Protein AF-0000000075734382 (afdb_homodimer)

pLDDT: mean 80.53, std 21.63, range [35.19, 98.94]

Nearest PDB structures (foldseek):
  4b6x-assembly2_B  TM=8.829E-01  e=2.036E+00  Pseudomonas syringae pv. pisi
  4b6x-assembly1_A  TM=8.345E-01  e=2.842E+00  Pseudomonas syringae pv. pisi
  8ftm-assembly2_B  TM=8.150E-01  e=3.472E+00  Thermochaetoides thermophila DSM 1495
  4b6x-assembly2_B  TM=8.853E-01  e=1.218E+00  Pseudomonas syringae pv. pisi
  4b6x-assembly1_A  TM=8.343E-01  e=1.698E+00  Pseudomonas syringae pv. pisi

Secondary structure (DSSP, 8-state):
------------------HHHHHHHHHHHHHHHHHHHHHHHHHT-HHHHHHHHHHHHHHHHHHHHHHHHHHHH-/------------------HHHHHHHHHHHHHHHHHHHHHHHHHT-HHHHHHHHHHHHHHHHHHHHHHHHHHHH-

Organism: Rhodopseudomonas palustris (strain ATCC BAA-98 / CGA009) (NCBI:txid258594)

Structure (mmCIF, N/CA/C/O backbone):
data_AF-0000000075734382-model_v1
#
loop_
_entity.id
_entity.type
_entity.pdbx_description
1 polymer 'DUF2732 family protein'
#
loop_
_atom_site.group_PDB
_atom_site.id
_atom_site.type_symbol
_atom_site.label_atom_id
_atom_site.label_alt_id
_atom_site.label_comp_id
_atom_site.label_asym_id
_atom_site.label_entity_id
_atom_site.label_seq_id
_atom_site.pdbx_PDB_ins_code
_atom_site.Cartn_x
_atom_site.Cartn_y
_atom_site.Cartn_z
_atom_site.occupancy
_atom_site.B_iso_or_equiv
_atom_site.auth_seq_id
_atom_site.auth_comp_id
_atom_site.auth_asym_id
_atom_site.auth_atom_id
_atom_site.pdbx_PDB_model_num
ATOM 1 N N . MET A 1 1 ? -6.973 -28.234 -56.344 1 35.19 1 MET A N 1
ATOM 2 C CA . MET A 1 1 ? -6.762 -26.938 -55.719 1 35.19 1 MET A CA 1
ATOM 3 C C . MET A 1 1 ? -6.609 -27.094 -54.188 1 35.19 1 MET A C 1
ATOM 5 O O . MET A 1 1 ? -7.59 -27.344 -53.5 1 35.19 1 MET A O 1
ATOM 9 N N . ASN A 1 2 ? -5.555 -27.766 -53.656 1 38.59 2 ASN A N 1
ATOM 10 C CA . ASN A 1 2 ? -5.105 -28.188 -52.344 1 38.59 2 ASN A CA 1
ATOM 11 C C . ASN A 1 2 ? -4.922 -26.984 -51.406 1 38.59 2 ASN A C 1
ATOM 13 O O . ASN A 1 2 ? -4.082 -26.125 -51.656 1 38.59 2 ASN A O 1
ATOM 17 N N . ALA A 1 3 ? -6.008 -26.375 -50.938 1 49.28 3 ALA A N 1
ATOM 18 C CA . ALA A 1 3 ? -6.004 -25.312 -49.938 1 49.28 3 ALA A CA 1
ATOM 19 C C . ALA A 1 3 ? -5.148 -25.719 -48.75 1 49.28 3 ALA A C 1
ATOM 21 O O . ALA A 1 3 ? -5.406 -26.734 -48.094 1 49.28 3 ALA A O 1
ATOM 22 N N . SER A 1 4 ? -3.791 -25.578 -48.875 1 45 4 SER A N 1
ATOM 23 C CA . SER A 1 4 ? -2.852 -25.719 -47.75 1 45 4 SER A CA 1
ATOM 24 C C . SER A 1 4 ? -3.305 -24.922 -46.531 1 45 4 SER A C 1
ATOM 26 O O . SER A 1 4 ? -3.439 -23.703 -46.594 1 45 4 SER A O 1
ATOM 28 N N . SER A 1 5 ? -4.27 -25.484 -45.812 1 48.88 5 SER A N 1
ATOM 29 C CA . SER A 1 5 ? -4.598 -24.906 -44.531 1 48.88 5 SER A CA 1
ATOM 30 C C . SER A 1 5 ? -3.336 -24.625 -43.719 1 48.88 5 SER A C 1
ATOM 32 O O . SER A 1 5 ? -2.561 -25.531 -43.406 1 48.88 5 SER A O 1
ATOM 34 N N . LYS A 1 6 ? -2.693 -23.438 -43.938 1 49.75 6 LYS A N 1
ATOM 35 C CA . LYS A 1 6 ? -1.583 -23 -43.094 1 49.75 6 LYS A CA 1
ATOM 36 C C . LYS A 1 6 ? -1.886 -23.234 -41.625 1 49.75 6 LYS A C 1
ATOM 38 O O . LYS A 1 6 ? -2.986 -22.938 -41.156 1 49.75 6 LYS A O 1
ATOM 43 N N . PRO A 1 7 ? -1.142 -24.156 -40.969 1 52.31 7 PRO A N 1
ATOM 44 C CA . PRO A 1 7 ? -1.262 -24.406 -39.531 1 52.31 7 PRO A CA 1
ATOM 45 C C . PRO A 1 7 ? -1.338 -23.125 -38.719 1 52.31 7 PRO A C 1
ATOM 47 O O . PRO A 1 7 ? -0.811 -22.094 -39.125 1 52.31 7 PRO A O 1
ATOM 50 N N . ARG A 1 8 ? -2.523 -22.75 -38.25 1 49.06 8 ARG A N 1
ATOM 51 C CA . ARG A 1 8 ? -2.66 -21.688 -37.25 1 49.06 8 ARG A CA 1
ATOM 52 C C . ARG A 1 8 ? -1.47 -21.672 -36.281 1 49.06 8 ARG A C 1
ATOM 54 O O . ARG A 1 8 ? -1.122 -22.703 -35.719 1 49.06 8 ARG A O 1
ATOM 61 N N . GLY A 1 9 ? -0.405 -20.891 -36.625 1 43.22 9 GLY A N 1
ATOM 62 C CA . GLY A 1 9 ? 0.701 -20.672 -35.719 1 43.22 9 GLY A CA 1
ATOM 63 C C . GLY A 1 9 ? 0.282 -20.703 -34.25 1 43.22 9 GLY A C 1
ATOM 64 O O . GLY A 1 9 ? -0.826 -20.281 -33.906 1 43.22 9 GLY A O 1
ATOM 65 N N . ALA A 1 10 ? 0.702 -21.734 -33.469 1 47 10 ALA A N 1
ATOM 66 C CA . ALA A 1 10 ? 0.555 -21.891 -32.031 1 47 10 ALA A CA 1
ATOM 67 C C . ALA A 1 10 ? 0.701 -20.547 -31.312 1 47 10 ALA A C 1
ATOM 69 O O . ALA A 1 10 ? 1.562 -19.734 -31.672 1 47 10 ALA A O 1
ATOM 70 N N . ARG A 1 11 ? -0.387 -19.844 -31 1 48.91 11 ARG A N 1
ATOM 71 C CA . ARG A 1 11 ? -0.298 -18.672 -30.125 1 48.91 11 ARG A CA 1
ATOM 72 C C . ARG A 1 11 ? 0.772 -18.875 -29.062 1 48.91 11 ARG A C 1
ATOM 74 O O . ARG A 1 11 ? 0.894 -19.953 -28.484 1 48.91 11 ARG A O 1
ATOM 81 N N . PRO A 1 12 ? 1.852 -18.125 -29.094 1 44.97 12 PRO A N 1
ATOM 82 C CA . PRO A 1 12 ? 2.803 -18.25 -27.984 1 44.97 12 PRO A CA 1
ATOM 83 C C . PRO A 1 12 ? 2.113 -18.391 -26.625 1 44.97 12 PRO A C 1
ATOM 85 O O . PRO A 1 12 ? 1.155 -17.656 -26.344 1 44.97 12 PRO A O 1
ATOM 88 N N . ILE A 1 13 ? 1.966 -19.594 -26.094 1 42.16 13 ILE A N 1
ATOM 89 C CA . ILE A 1 13 ? 1.574 -19.734 -24.703 1 42.16 13 ILE A CA 1
ATOM 90 C C . ILE A 1 13 ? 2.328 -18.703 -23.859 1 42.16 13 ILE A C 1
ATOM 92 O O . ILE A 1 13 ? 3.561 -18.656 -23.875 1 42.16 13 ILE A O 1
ATOM 96 N N . THR A 1 14 ? 1.838 -17.516 -23.797 1 42.81 14 THR A N 1
ATOM 97 C CA . THR A 1 14 ? 2.412 -16.641 -22.781 1 42.81 14 THR A CA 1
ATOM 98 C C . THR A 1 14 ? 2.879 -17.453 -21.562 1 42.81 14 THR A C 1
ATOM 100 O O . THR A 1 14 ? 2.082 -18.141 -20.938 1 42.81 14 THR A O 1
ATOM 103 N N . LEU A 1 15 ? 3.998 -18.031 -21.641 1 41.5 15 LEU A N 1
ATOM 104 C CA . LEU A 1 15 ? 4.621 -18.734 -20.516 1 41.5 15 LEU A CA 1
ATOM 105 C C . LEU A 1 15 ? 4.387 -18 -19.203 1 41.5 15 LEU A C 1
ATOM 107 O O . LEU A 1 15 ? 4.637 -16.797 -19.109 1 41.5 15 LEU A O 1
ATOM 111 N N . ASN A 1 16 ? 3.326 -18.25 -18.406 1 49.19 16 ASN A N 1
ATOM 112 C CA . ASN A 1 16 ? 3.271 -17.859 -17.016 1 49.19 16 ASN A CA 1
ATOM 113 C C . ASN A 1 16 ? 4.668 -17.766 -16.406 1 49.19 16 ASN A C 1
ATOM 115 O O . ASN A 1 16 ? 5.492 -18.656 -16.578 1 49.19 16 ASN A O 1
ATOM 119 N N . PRO A 1 17 ? 5.117 -16.516 -16.266 1 55.69 17 PRO A N 1
ATOM 120 C CA . PRO A 1 17 ? 6.434 -16.484 -15.617 1 55.69 17 PRO A CA 1
ATOM 121 C C . PRO A 1 17 ? 6.633 -17.625 -14.625 1 55.69 17 PRO A C 1
ATOM 123 O O . PRO A 1 17 ? 5.672 -18.078 -14.008 1 55.69 17 PRO A O 1
ATOM 126 N N . PRO A 1 18 ? 7.742 -18.344 -14.742 1 58.66 18 PRO A N 1
ATOM 127 C CA . PRO A 1 18 ? 8.031 -19.406 -13.781 1 58.66 18 PRO A CA 1
ATOM 128 C C . PRO A 1 18 ? 7.73 -19.016 -12.344 1 58.66 18 PRO A C 1
ATOM 130 O O . PRO A 1 18 ? 7.758 -17.828 -12.008 1 58.66 18 PRO A O 1
ATOM 133 N N . LEU A 1 19 ? 7.172 -19.797 -11.531 1 61.84 19 LEU A N 1
ATOM 134 C CA . LEU A 1 19 ? 6.801 -19.703 -10.125 1 61.84 19 LEU A CA 1
ATOM 135 C C . LEU A 1 19 ? 7.812 -18.859 -9.352 1 61.84 19 LEU A C 1
ATOM 137 O O . LEU A 1 19 ? 7.441 -18.094 -8.461 1 61.84 19 LEU A O 1
ATOM 141 N N . LYS A 1 20 ? 9.109 -19.016 -9.734 1 61.62 20 LYS A N 1
ATOM 142 C CA . LYS A 1 20 ? 10.156 -18.266 -9.047 1 61.62 20 LYS A CA 1
ATOM 143 C C . LYS A 1 20 ? 10.031 -16.766 -9.328 1 61.62 20 LYS A C 1
ATOM 145 O O . LYS A 1 20 ? 10.219 -15.945 -8.438 1 61.62 20 LYS A O 1
ATOM 150 N N . GLN A 1 21 ? 9.633 -16.438 -10.539 1 69.06 21 GLN A N 1
ATOM 151 C CA . GLN A 1 21 ? 9.469 -15.039 -10.898 1 69.06 21 GLN A CA 1
ATOM 152 C C . GLN A 1 21 ? 8.289 -14.414 -10.164 1 69.06 21 GLN A C 1
ATOM 154 O O . GLN A 1 21 ? 8.367 -13.273 -9.695 1 69.06 21 GLN A O 1
ATOM 159 N N . HIS A 1 22 ? 7.395 -15.312 -9.922 1 74.75 22 HIS A N 1
ATOM 160 C CA . HIS A 1 22 ? 6.219 -14.828 -9.203 1 74.75 22 HIS A CA 1
ATOM 161 C C . HIS A 1 22 ? 6.539 -14.57 -7.734 1 74.75 22 HIS A C 1
ATOM 163 O O . HIS A 1 22 ? 6.098 -13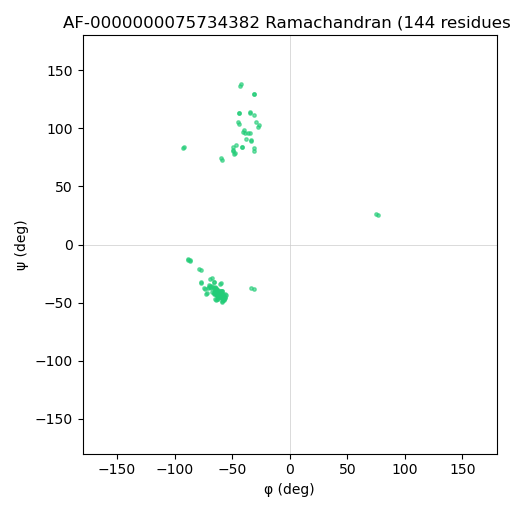.57 -7.164 1 74.75 22 HIS A O 1
ATOM 169 N N . ALA A 1 23 ? 7.328 -15.406 -7.18 1 72.06 23 ALA A N 1
ATOM 170 C CA . ALA A 1 23 ? 7.691 -15.258 -5.773 1 72.06 23 ALA A CA 1
ATOM 171 C C . ALA A 1 23 ? 8.484 -13.977 -5.539 1 72.06 23 ALA A C 1
ATOM 173 O O . ALA A 1 23 ? 8.234 -13.25 -4.574 1 72.06 23 ALA A O 1
ATOM 174 N N . VAL A 1 24 ? 9.438 -13.672 -6.461 1 77.38 24 VAL A N 1
ATOM 175 C CA . VAL A 1 24 ? 10.25 -12.469 -6.328 1 77.38 24 VAL A CA 1
ATOM 176 C C . VAL A 1 24 ? 9.375 -11.227 -6.473 1 77.38 24 VAL A C 1
ATOM 178 O O . VAL A 1 24 ? 9.562 -10.242 -5.762 1 77.38 24 VAL A O 1
ATOM 181 N N . CYS A 1 25 ? 8.391 -11.375 -7.262 1 90.69 25 CYS A N 1
ATOM 182 C CA . CYS A 1 25 ? 7.516 -10.234 -7.512 1 90.69 25 CYS A CA 1
ATOM 183 C C . CYS A 1 25 ? 6.57 -10 -6.34 1 90.69 25 CYS A C 1
ATOM 185 O O . CYS A 1 25 ? 6.32 -8.859 -5.957 1 90.69 25 CYS A O 1
ATOM 187 N N . ILE A 1 26 ? 6.195 -11.141 -5.707 1 95.94 26 ILE A N 1
ATOM 188 C CA . ILE A 1 26 ? 5.305 -11.016 -4.559 1 95.94 26 ILE A CA 1
ATOM 189 C C . ILE A 1 26 ? 6.066 -10.422 -3.377 1 95.94 26 ILE A C 1
ATOM 191 O O . ILE A 1 26 ? 5.539 -9.57 -2.652 1 95.94 26 ILE A O 1
ATOM 195 N N . ASP A 1 27 ? 7.32 -10.883 -3.164 1 94.75 27 ASP A N 1
ATOM 196 C CA . ASP A 1 27 ? 8.164 -10.328 -2.109 1 94.75 27 ASP A CA 1
ATOM 197 C C . ASP A 1 27 ? 8.383 -8.828 -2.307 1 94.75 27 ASP A C 1
ATOM 199 O O . ASP A 1 27 ? 8.406 -8.07 -1.339 1 94.75 27 ASP A O 1
ATOM 203 N N . ALA A 1 28 ? 8.57 -8.484 -3.553 1 97.06 28 ALA A N 1
ATOM 204 C CA . ALA A 1 28 ? 8.766 -7.062 -3.855 1 97.06 28 ALA A CA 1
ATOM 205 C C . ALA A 1 28 ? 7.512 -6.258 -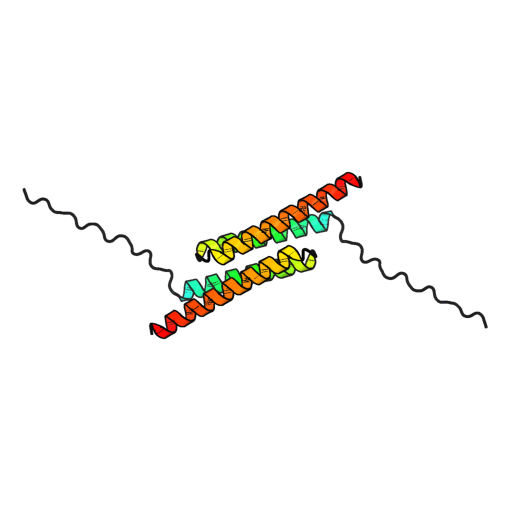3.52 1 97.06 28 ALA A C 1
ATOM 207 O O . ALA A 1 28 ? 7.598 -5.18 -2.93 1 97.06 28 ALA A O 1
ATOM 208 N N . LEU A 1 29 ? 6.379 -6.754 -3.957 1 98.31 29 LEU A N 1
ATOM 209 C CA . LEU A 1 29 ? 5.113 -6.105 -3.625 1 98.31 29 LEU A CA 1
ATOM 210 C C . LEU A 1 29 ? 4.938 -6 -2.113 1 98.31 29 LEU A C 1
ATOM 212 O O . LEU A 1 29 ? 4.598 -4.93 -1.6 1 98.31 29 LEU A O 1
ATOM 216 N N . ALA A 1 30 ? 5.176 -7.07 -1.349 1 98.5 30 ALA A N 1
ATOM 217 C CA . ALA A 1 30 ? 5.066 -7.07 0.108 1 98.5 30 ALA A CA 1
ATOM 218 C C . ALA A 1 30 ? 5.961 -6 0.725 1 98.5 30 ALA A C 1
ATOM 220 O O . ALA A 1 30 ? 5.535 -5.258 1.611 1 98.5 30 ALA A O 1
ATOM 221 N N . SER A 1 31 ? 7.137 -5.902 0.215 1 98.62 31 SER A N 1
ATOM 222 C CA . SER A 1 31 ? 8.086 -4.918 0.721 1 98.62 31 SER A CA 1
ATOM 223 C C . SER A 1 31 ? 7.613 -3.496 0.445 1 98.62 31 SER A C 1
ATOM 225 O O . SER A 1 31 ? 7.746 -2.615 1.297 1 98.62 31 SER A O 1
ATOM 227 N N . THR A 1 32 ? 7.125 -3.266 -0.704 1 98.75 32 THR A N 1
ATOM 228 C CA . THR A 1 32 ? 6.613 -1.948 -1.057 1 98.75 32 THR A CA 1
ATOM 229 C C . THR A 1 32 ? 5.445 -1.562 -0.15 1 98.75 32 THR A C 1
ATOM 231 O O . THR A 1 32 ? 5.371 -0.426 0.323 1 98.75 32 THR A O 1
ATOM 234 N N . ILE A 1 33 ? 4.543 -2.443 0.119 1 98.94 33 ILE A N 1
ATOM 235 C CA . ILE A 1 33 ? 3.406 -2.164 0.99 1 98.94 33 ILE A CA 1
ATOM 236 C C . ILE A 1 33 ? 3.9 -1.886 2.408 1 98.94 33 ILE A C 1
ATOM 238 O O . ILE A 1 33 ? 3.412 -0.969 3.074 1 98.94 33 ILE A O 1
ATOM 242 N N . ASN A 1 34 ? 4.891 -2.672 2.877 1 98.88 34 ASN A N 1
ATOM 243 C CA . ASN A 1 34 ? 5.465 -2.428 4.199 1 98.88 34 ASN A CA 1
ATOM 244 C C . ASN A 1 34 ? 6.035 -1.019 4.309 1 98.88 34 ASN A C 1
ATOM 246 O O . ASN A 1 34 ? 5.844 -0.343 5.32 1 98.88 34 ASN A O 1
ATOM 250 N N . ARG A 1 35 ? 6.699 -0.632 3.307 1 98.75 35 ARG A N 1
ATOM 251 C CA . ARG A 1 35 ? 7.234 0.726 3.293 1 98.75 35 ARG A CA 1
ATOM 252 C C . ARG A 1 35 ? 6.113 1.757 3.365 1 98.75 35 ARG A C 1
ATOM 254 O O . ARG A 1 35 ? 6.223 2.75 4.09 1 98.75 35 ARG A O 1
ATOM 261 N N . ALA A 1 36 ? 5.078 1.542 2.613 1 98.81 36 ALA A N 1
ATOM 262 C CA . ALA A 1 36 ? 3.936 2.449 2.623 1 98.81 36 ALA A CA 1
ATOM 263 C C . ALA A 1 36 ? 3.281 2.494 4 1 98.81 36 ALA A C 1
ATOM 265 O O . ALA A 1 36 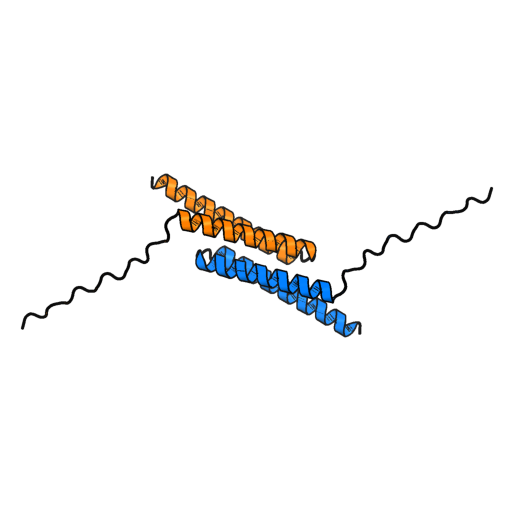? 2.844 3.555 4.453 1 98.81 36 ALA A O 1
ATOM 266 N N . ILE A 1 37 ? 3.156 1.36 4.684 1 98.81 37 ILE A N 1
ATOM 267 C CA . ILE A 1 37 ? 2.598 1.299 6.031 1 98.81 37 ILE A CA 1
ATOM 268 C C . ILE A 1 37 ? 3.426 2.172 6.973 1 98.81 37 ILE A C 1
ATOM 270 O O . ILE A 1 37 ? 2.877 2.984 7.719 1 98.81 37 ILE A O 1
ATOM 274 N N . GLU A 1 38 ? 4.715 2.002 6.922 1 98.44 38 GLU A N 1
ATOM 275 C CA . GLU A 1 38 ? 5.609 2.793 7.762 1 98.44 38 GLU A CA 1
ATOM 276 C C . GLU A 1 38 ? 5.438 4.285 7.5 1 98.44 38 GLU A C 1
ATOM 278 O O . GLU A 1 38 ? 5.312 5.074 8.438 1 98.44 38 GLU A O 1
ATOM 283 N N . GLN A 1 39 ? 5.398 4.672 6.277 1 97.56 39 GLN A N 1
ATOM 284 C CA . GLN A 1 39 ? 5.219 6.07 5.891 1 97.56 39 GLN A CA 1
ATOM 285 C C . GLN A 1 39 ? 3.889 6.613 6.402 1 97.56 39 GLN A C 1
ATOM 287 O O . GLN A 1 39 ? 3.824 7.738 6.902 1 97.56 39 GLN A O 1
ATOM 292 N N . ALA A 1 40 ? 2.869 5.859 6.242 1 98 40 ALA A N 1
ATOM 293 C CA . ALA A 1 40 ? 1.543 6.285 6.684 1 98 40 ALA A CA 1
ATOM 294 C C . ALA A 1 40 ? 1.49 6.438 8.203 1 98 40 ALA A C 1
ATOM 296 O O . ALA A 1 40 ? 0.836 7.348 8.719 1 98 40 ALA A O 1
ATOM 297 N N . GLU A 1 41 ? 2.154 5.566 8.93 1 97.75 41 GLU A N 1
ATOM 298 C CA . GLU A 1 41 ? 2.232 5.664 10.383 1 97.75 41 GLU A CA 1
ATOM 299 C C . GLU A 1 41 ? 2.965 6.93 10.812 1 97.75 41 GLU A C 1
ATOM 301 O O . GLU A 1 41 ? 2.52 7.633 11.727 1 97.75 41 GLU A O 1
ATOM 306 N N . GLU A 1 42 ? 4.008 7.18 10.125 1 94.88 42 GLU A N 1
ATOM 307 C CA . GLU A 1 42 ? 4.777 8.383 10.422 1 94.88 42 GLU A CA 1
ATOM 308 C C . GLU A 1 42 ? 3.93 9.641 10.234 1 94.88 42 GLU A C 1
ATOM 310 O O . GLU A 1 42 ? 4.066 10.602 10.992 1 94.88 42 GLU A O 1
ATOM 315 N N . LEU A 1 43 ? 3.055 9.578 9.289 1 94.94 43 LEU A N 1
ATOM 316 C CA . LEU A 1 43 ? 2.221 10.727 8.961 1 94.94 43 LEU A CA 1
ATOM 317 C C . LEU A 1 43 ? 0.97 10.758 9.836 1 94.94 43 LEU A C 1
ATOM 319 O O . LEU A 1 43 ? 0.243 11.75 9.852 1 94.94 43 LEU A O 1
ATOM 323 N N . GLY A 1 44 ? 0.685 9.703 10.516 1 95 44 GLY A N 1
ATOM 324 C CA . GLY A 1 44 ? -0.48 9.625 11.383 1 95 44 GLY A CA 1
ATOM 325 C C . GLY A 1 44 ? -1.781 9.461 10.617 1 95 44 GLY A C 1
ATOM 326 O O . GLY A 1 44 ? -2.834 9.914 11.07 1 95 44 GLY A O 1
ATOM 327 N N . ILE A 1 45 ? -1.746 8.898 9.445 1 96.5 45 ILE A N 1
ATOM 328 C CA . ILE A 1 45 ? -2.951 8.664 8.656 1 96.5 45 ILE A CA 1
ATOM 329 C C . ILE A 1 45 ? -3.492 7.266 8.938 1 96.5 45 ILE A C 1
ATOM 331 O O . ILE A 1 45 ? -3.258 6.336 8.156 1 96.5 45 ILE A O 1
ATOM 335 N N . SER A 1 46 ? -4.227 7.16 9.984 1 97.56 46 SER A N 1
ATOM 336 C CA . SER A 1 46 ? -4.629 5.875 10.547 1 97.56 46 SER A CA 1
ATOM 337 C C . SER A 1 46 ? -5.484 5.086 9.562 1 97.56 46 SER A C 1
ATOM 339 O O . SER A 1 46 ? -5.359 3.865 9.461 1 97.56 46 SER A O 1
ATOM 341 N N . SER A 1 47 ? -6.352 5.734 8.852 1 97.88 47 SER A N 1
ATOM 342 C CA . SER A 1 47 ? -7.211 5.055 7.887 1 97.88 47 SER A CA 1
ATOM 343 C C . SER A 1 47 ? -6.391 4.43 6.766 1 97.88 47 SER A C 1
ATOM 345 O O . SER A 1 47 ? -6.676 3.311 6.332 1 97.88 47 SER A O 1
ATOM 347 N N . ALA A 1 48 ? -5.398 5.141 6.262 1 98.44 48 ALA A N 1
ATOM 348 C CA . ALA A 1 48 ? -4.516 4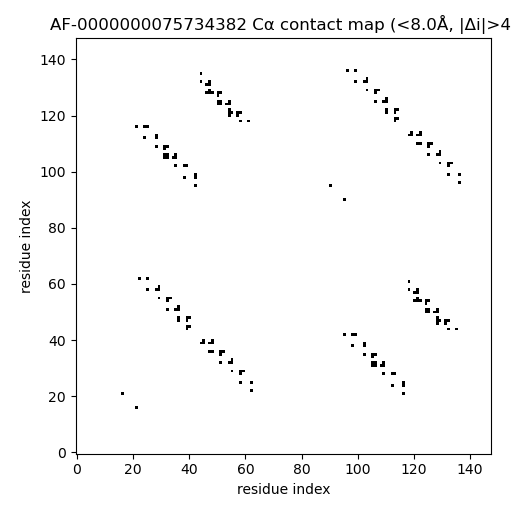.582 5.242 1 98.44 48 ALA A CA 1
ATOM 349 C C . ALA A 1 48 ? -3.744 3.381 5.781 1 98.44 48 ALA A C 1
ATOM 351 O O . ALA A 1 48 ? -3.596 2.369 5.09 1 98.44 48 ALA A O 1
ATOM 352 N N . VAL A 1 49 ? -3.225 3.416 7.055 1 98.75 49 VAL A N 1
ATOM 353 C CA . VAL A 1 49 ? -2.496 2.314 7.676 1 98.75 49 VAL A CA 1
ATOM 354 C C . VAL A 1 49 ? -3.359 1.056 7.668 1 98.75 49 VAL A C 1
ATOM 356 O O . VAL A 1 49 ? -2.896 -0.02 7.281 1 98.75 49 VAL A O 1
ATOM 359 N N . GLN A 1 50 ? -4.586 1.215 8.031 1 98.88 50 GLN A N 1
ATOM 360 C CA . GLN A 1 50 ? -5.496 0.078 8.117 1 98.88 50 GLN A CA 1
ATOM 361 C C . GLN A 1 50 ? -5.695 -0.571 6.75 1 98.88 50 GLN A C 1
ATOM 363 O O . GLN A 1 50 ? -5.621 -1.794 6.621 1 98.88 50 GLN A O 1
ATOM 368 N N . LEU A 1 51 ? -5.941 0.236 5.766 1 98.88 51 LEU A N 1
ATOM 369 C CA . LEU A 1 51 ? -6.152 -0.261 4.41 1 98.88 51 LEU A CA 1
ATOM 370 C C . LEU A 1 51 ? -4.898 -0.954 3.885 1 98.88 51 LEU A C 1
ATOM 372 O O . LEU A 1 51 ? -4.984 -2.023 3.275 1 98.88 51 LEU A O 1
ATOM 376 N N . LEU A 1 52 ? -3.766 -0.365 4.109 1 98.94 52 LEU A N 1
ATOM 377 C CA . LEU A 1 52 ? -2.496 -0.932 3.666 1 98.94 52 LEU A CA 1
ATOM 378 C C . LEU A 1 52 ? -2.221 -2.258 4.367 1 98.94 52 LEU A C 1
ATOM 380 O O . LEU A 1 52 ? -1.729 -3.203 3.742 1 98.94 52 LEU A O 1
ATOM 384 N N . MET A 1 53 ? -2.545 -2.389 5.648 1 98.88 53 MET A N 1
ATOM 385 C CA . MET A 1 53 ? -2.375 -3.635 6.391 1 98.88 53 MET A CA 1
ATOM 386 C C . MET A 1 53 ? -3.273 -4.73 5.832 1 98.88 53 MET A C 1
ATOM 388 O O . MET A 1 53 ? -2.852 -5.883 5.707 1 98.88 53 MET A O 1
ATOM 392 N N . MET A 1 54 ? -4.465 -4.352 5.48 1 98.94 54 MET A N 1
ATOM 393 C CA . MET A 1 54 ? -5.367 -5.312 4.855 1 98.94 54 MET A CA 1
ATOM 394 C C . MET A 1 54 ? -4.832 -5.762 3.5 1 98.94 54 MET A C 1
ATOM 396 O O . MET A 1 54 ? -4.93 -6.941 3.15 1 98.94 54 MET A O 1
ATOM 400 N N . ALA A 1 55 ? -4.305 -4.777 2.729 1 98.88 55 ALA A N 1
ATOM 401 C CA . ALA A 1 55 ? -3.691 -5.109 1.444 1 98.88 55 ALA A CA 1
ATOM 402 C C . ALA A 1 55 ? -2.529 -6.082 1.626 1 98.88 55 ALA A C 1
ATOM 404 O O . ALA A 1 55 ? -2.385 -7.035 0.86 1 98.88 55 ALA A O 1
ATOM 405 N N . ARG A 1 56 ? -1.776 -5.867 2.631 1 98.88 56 ARG A N 1
ATOM 406 C CA . ARG A 1 56 ? -0.646 -6.742 2.928 1 98.88 56 ARG A CA 1
ATOM 407 C C . ARG A 1 56 ? -1.116 -8.156 3.244 1 98.88 56 ARG A C 1
ATOM 409 O O . ARG A 1 56 ? -0.517 -9.133 2.789 1 98.88 56 ARG A O 1
ATOM 416 N N . LEU A 1 57 ? -2.166 -8.297 4.035 1 98.75 57 LEU A N 1
ATOM 417 C CA . LEU A 1 57 ? -2.736 -9.594 4.359 1 98.75 57 LEU A CA 1
ATOM 418 C C . LEU A 1 57 ? -3.191 -10.32 3.1 1 98.75 57 LEU A C 1
ATOM 420 O O . LEU A 1 57 ? -2.982 -11.531 2.965 1 98.75 57 LEU A O 1
ATOM 424 N N . GLU A 1 58 ? -3.797 -9.578 2.254 1 98.5 58 GLU A N 1
ATOM 425 C CA . GLU A 1 58 ? -4.234 -10.164 0.987 1 98.5 58 GLU A CA 1
ATOM 426 C C . GLU A 1 58 ? -3.053 -10.727 0.202 1 98.5 58 GLU A C 1
ATOM 428 O O . GLU A 1 58 ? -3.15 -11.805 -0.387 1 98.5 58 GLU A O 1
ATOM 433 N N . VAL A 1 59 ? -1.968 -10 0.128 1 98.25 59 VAL A N 1
ATOM 434 C CA . VAL A 1 59 ? -0.76 -10.422 -0.574 1 98.25 59 VAL A CA 1
ATOM 435 C C . VAL A 1 59 ? -0.2 -11.68 0.075 1 98.25 59 VAL A C 1
ATOM 437 O O . VAL A 1 59 ? 0.165 -12.633 -0.619 1 98.25 59 VAL A O 1
ATOM 440 N N . ASP A 1 60 ? -0.183 -11.719 1.361 1 97.25 60 ASP A N 1
ATOM 441 C CA . ASP A 1 60 ? 0.295 -12.891 2.084 1 97.25 60 ASP A CA 1
ATOM 442 C C . ASP A 1 60 ? -0.573 -14.109 1.785 1 97.25 60 ASP A C 1
ATOM 444 O O . ASP A 1 60 ? -0.057 -15.211 1.575 1 97.25 60 ASP A O 1
ATOM 448 N N . LEU A 1 61 ? -1.844 -13.938 1.795 1 96.44 61 LEU A N 1
ATOM 449 C CA . LEU A 1 61 ? -2.76 -15.039 1.523 1 96.44 61 LEU A CA 1
ATOM 450 C C . LEU A 1 61 ? -2.582 -15.555 0.099 1 96.44 61 LEU A C 1
ATOM 452 O O . LEU A 1 61 ? -2.652 -16.766 -0.142 1 96.44 61 LEU A O 1
ATOM 456 N N . THR A 1 62 ? -2.389 -14.664 -0.786 1 94.25 62 THR A N 1
ATOM 457 C CA . THR A 1 62 ? -2.15 -15.047 -2.172 1 94.25 62 THR A CA 1
ATOM 458 C C . THR A 1 62 ? -0.873 -15.875 -2.291 1 94.25 62 THR A C 1
ATOM 460 O O . THR A 1 62 ? -0.841 -16.875 -3.006 1 94.25 62 THR A O 1
ATOM 463 N N . GLU A 1 63 ? 0.169 -15.453 -1.647 1 93.38 63 GLU A N 1
ATOM 464 C CA . GLU A 1 63 ? 1.436 -16.188 -1.655 1 93.38 63 GLU A CA 1
ATOM 465 C C . GLU A 1 63 ? 1.257 -17.609 -1.135 1 93.38 63 GLU A C 1
ATOM 467 O O . GLU A 1 63 ? 1.739 -18.562 -1.747 1 93.38 63 GLU A O 1
ATOM 472 N N . ILE A 1 64 ? 0.572 -17.75 -0.038 1 93.69 64 ILE A N 1
ATOM 473 C CA . ILE A 1 64 ? 0.318 -19.062 0.571 1 93.69 64 ILE A CA 1
ATOM 474 C C . ILE A 1 64 ? -0.444 -19.953 -0.409 1 93.69 64 ILE A C 1
ATOM 476 O O . ILE A 1 64 ? -0.12 -21.125 -0.569 1 93.69 64 ILE A O 1
ATOM 480 N N . ALA A 1 65 ? -1.428 -19.391 -1.012 1 91.81 65 ALA A N 1
ATOM 481 C CA . ALA A 1 65 ? -2.236 -20.156 -1.966 1 91.81 65 ALA A CA 1
ATOM 482 C C . ALA A 1 65 ? -1.387 -20.641 -3.133 1 91.81 65 ALA A C 1
ATOM 484 O O . ALA A 1 65 ? -1.549 -21.781 -3.588 1 91.81 65 ALA A O 1
ATOM 485 N N . LEU A 1 66 ? -0.53 -19.812 -3.6 1 87.25 66 LEU A N 1
ATOM 486 C CA . LEU A 1 66 ? 0.335 -20.172 -4.715 1 87.25 66 LEU A CA 1
ATOM 487 C C . LEU A 1 66 ? 1.307 -21.281 -4.312 1 87.25 66 LEU A C 1
ATOM 489 O O . LEU A 1 66 ? 1.561 -22.203 -5.09 1 87.25 66 LEU A O 1
ATOM 493 N N . GLU A 1 67 ? 1.82 -21.156 -3.168 1 86.75 67 GLU A N 1
ATOM 494 C CA . GLU A 1 67 ? 2.754 -22.172 -2.678 1 86.75 67 GLU A CA 1
ATOM 495 C C . GLU A 1 67 ? 2.062 -23.516 -2.492 1 86.75 67 GLU A C 1
ATOM 497 O O . GLU A 1 67 ? 2.643 -24.562 -2.783 1 86.75 67 GLU A O 1
ATOM 502 N N . SER A 1 68 ? 0.915 -23.5 -2.002 1 87.25 68 SER A N 1
ATOM 503 C CA . SER A 1 68 ? 0.161 -24.719 -1.782 1 87.25 68 SER A CA 1
ATOM 504 C C . SER A 1 68 ? -0.149 -25.422 -3.102 1 87.25 68 SER A C 1
ATOM 506 O O . SER A 1 68 ? -0.125 -26.656 -3.176 1 87.25 68 SER A O 1
ATOM 508 N N . ARG A 1 69 ? -0.414 -24.75 -4.082 1 84.69 69 ARG A N 1
ATOM 509 C CA . ARG A 1 69 ? -0.714 -25.312 -5.398 1 84.69 69 ARG A CA 1
ATOM 510 C C . ARG A 1 69 ? 0.521 -25.953 -6.012 1 84.69 69 ARG A C 1
ATOM 512 O O . ARG A 1 69 ? 0.421 -27 -6.668 1 84.69 69 ARG A O 1
ATOM 519 N N . THR A 1 70 ? 1.573 -25.375 -5.793 1 78.81 70 THR A N 1
ATOM 520 C CA . THR A 1 70 ? 2.807 -25.891 -6.363 1 78.81 70 THR A CA 1
ATOM 521 C C . THR A 1 70 ? 3.203 -27.203 -5.676 1 78.81 70 THR A C 1
ATOM 523 O O . THR A 1 70 ? 3.693 -28.125 -6.324 1 78.81 70 THR A O 1
ATOM 526 N N . LYS A 1 71 ? 2.949 -27.25 -4.418 1 83.12 71 LYS A N 1
ATOM 527 C CA . LYS A 1 71 ? 3.277 -28.453 -3.674 1 83.12 71 LYS A CA 1
ATOM 528 C C . LYS A 1 71 ? 2.361 -29.609 -4.07 1 83.12 71 LYS A C 1
ATOM 530 O O . LYS A 1 71 ? 2.803 -30.766 -4.148 1 83.12 71 LYS A O 1
ATOM 535 N N . ASN A 1 72 ? 1.175 -29.312 -4.332 1 81 72 ASN A N 1
ATOM 536 C CA . ASN A 1 72 ? 0.228 -30.359 -4.695 1 81 72 ASN A CA 1
ATOM 537 C C . ASN A 1 72 ? 0.398 -30.781 -6.152 1 81 72 ASN A C 1
ATOM 539 O O . ASN A 1 72 ? -0.081 -31.844 -6.551 1 81 72 ASN A O 1
ATOM 543 N N . SER A 1 73 ? 0.975 -29.953 -6.938 1 72.31 73 SER A N 1
ATOM 544 C CA . SER A 1 73 ? 1.18 -30.312 -8.344 1 72.31 73 SER A CA 1
ATOM 545 C C . SER A 1 73 ? 2.498 -31.047 -8.539 1 72.31 73 SER A C 1
ATOM 547 O O . SER A 1 73 ? 2.75 -31.594 -9.609 1 72.31 73 SER A O 1
ATOM 549 N N . ALA A 1 74 ? 3.385 -31.016 -7.508 1 58 74 ALA A N 1
ATOM 550 C CA . ALA A 1 74 ? 4.598 -31.828 -7.586 1 58 74 ALA A CA 1
ATOM 551 C C . ALA A 1 74 ? 4.355 -33.219 -7.039 1 58 74 ALA A C 1
ATOM 553 O O . ALA A 1 74 ? 3.494 -33.438 -6.18 1 58 74 ALA A O 1
ATOM 554 N N . MET B 1 1 ? 14.594 28.516 54.094 1 35.59 1 MET B N 1
ATOM 555 C CA . MET B 1 1 ? 14.664 27.281 53.312 1 35.59 1 MET B CA 1
ATOM 556 C C . MET B 1 1 ? 13.953 27.422 51.969 1 35.59 1 MET B C 1
ATOM 558 O O . MET B 1 1 ? 12.727 27.375 51.906 1 35.59 1 MET B O 1
ATOM 562 N N . ASN B 1 2 ? 14.336 28.359 51.062 1 38.81 2 ASN B N 1
ATOM 563 C CA . ASN B 1 2 ? 13.883 28.828 49.75 1 38.81 2 ASN B CA 1
ATOM 564 C C . ASN B 1 2 ? 13.898 27.688 48.719 1 38.81 2 ASN B C 1
ATOM 566 O O . ASN B 1 2 ? 14.961 27.141 48.438 1 38.81 2 ASN B O 1
ATOM 570 N N . ALA B 1 3 ? 12.961 26.781 48.781 1 48.72 3 ALA B N 1
ATOM 571 C CA . ALA B 1 3 ? 12.742 25.703 47.812 1 48.72 3 ALA B CA 1
ATOM 572 C C . ALA B 1 3 ? 12.734 26.25 46.375 1 48.72 3 ALA B C 1
ATOM 574 O O . ALA B 1 3 ? 11.945 27.141 46.062 1 48.72 3 ALA B O 1
ATOM 575 N N . SER B 1 4 ? 13.938 26.484 45.75 1 44.97 4 SER B N 1
ATOM 576 C CA . SER B 1 4 ? 14.109 26.812 44.344 1 44.97 4 SER B CA 1
ATOM 577 C C . SER B 1 4 ? 13.32 25.844 43.469 1 44.97 4 SER B C 1
ATOM 579 O O . SER B 1 4 ? 13.578 24.641 43.438 1 44.97 4 SER B O 1
ATOM 581 N N . SER B 1 5 ? 12.023 26.078 43.406 1 49.72 5 SER B N 1
ATOM 582 C CA . SER B 1 5 ? 11.242 25.344 42.406 1 49.72 5 SER B CA 1
ATOM 583 C C . SER B 1 5 ? 11.898 25.422 41.031 1 49.72 5 SER B C 1
ATOM 585 O O . SER B 1 5 ? 12.086 26.516 40.469 1 49.72 5 SER B O 1
ATOM 587 N N . LYS B 1 6 ? 12.875 24.516 40.781 1 50.22 6 LYS B N 1
ATOM 588 C CA . LYS B 1 6 ? 13.438 24.391 39.438 1 50.22 6 LYS B CA 1
ATOM 589 C C . LYS B 1 6 ? 12.344 24.406 38.375 1 50.22 6 LYS B C 1
ATOM 591 O O . LYS B 1 6 ? 11.328 23.719 38.531 1 50.22 6 LYS B O 1
ATOM 596 N N . PRO B 1 7 ? 12.305 25.469 37.531 1 51.41 7 PRO B N 1
ATOM 597 C CA . PRO B 1 7 ? 11.367 25.547 36.406 1 51.41 7 PRO B CA 1
ATOM 598 C C . PRO B 1 7 ? 11.281 24.25 35.625 1 51.41 7 PRO B C 1
ATOM 600 O O . PRO B 1 7 ? 12.242 23.484 35.562 1 51.41 7 PRO B O 1
ATOM 603 N N . ARG B 1 8 ? 10.188 23.484 35.781 1 47.84 8 ARG B N 1
ATOM 604 C CA . ARG B 1 8 ? 9.898 22.375 34.875 1 47.84 8 ARG B CA 1
ATOM 605 C C . ARG B 1 8 ? 10.352 22.672 33.469 1 47.84 8 ARG B C 1
ATOM 607 O O . ARG B 1 8 ? 10.008 23.719 32.906 1 47.84 8 ARG B O 1
ATOM 614 N N . GLY B 1 9 ? 11.609 22.344 33.125 1 42.88 9 GLY B N 1
ATOM 615 C CA . GLY B 1 9 ? 12.078 22.422 31.75 1 42.88 9 GLY B CA 1
ATOM 616 C C . GLY B 1 9 ? 10.977 22.203 30.719 1 42.88 9 GLY B C 1
ATOM 617 O O . GLY B 1 9 ? 10.109 21.344 30.922 1 42.88 9 GLY B O 1
ATOM 618 N N . ALA B 1 10 ? 10.5 23.266 30.031 1 46.31 10 ALA B N 1
ATOM 619 C CA . ALA B 1 10 ? 9.578 23.234 28.891 1 46.31 10 ALA B CA 1
ATOM 620 C C . ALA B 1 10 ? 9.828 22.016 28.016 1 46.31 10 ALA B C 1
ATOM 622 O O . ALA B 1 10 ? 10.977 21.625 27.797 1 46.31 10 ALA B O 1
ATOM 623 N N . ARG B 1 11 ? 9.109 20.922 28.188 1 48.34 11 ARG B N 1
ATOM 624 C CA . ARG B 1 11 ? 9.164 19.828 27.219 1 48.34 11 ARG B CA 1
ATOM 625 C C . ARG B 1 11 ? 9.336 20.344 25.797 1 48.34 11 ARG B C 1
ATOM 627 O O . ARG B 1 11 ? 8.727 21.344 25.422 1 48.34 11 ARG B O 1
ATOM 634 N N . PRO B 1 12 ? 10.438 20.094 25.125 1 44.91 12 PRO B N 1
ATOM 635 C CA . PRO B 1 12 ? 10.523 20.5 23.734 1 44.91 12 PRO B CA 1
ATOM 636 C C . PRO B 1 12 ? 9.227 20.25 22.953 1 44.91 12 PRO B C 1
ATOM 638 O O . PRO B 1 12 ? 8.602 19.203 23.125 1 44.91 12 PRO B O 1
ATOM 641 N N . ILE B 1 13 ? 8.359 21.266 22.797 1 42.03 13 ILE B N 1
ATOM 642 C CA . ILE B 1 13 ? 7.262 21.125 21.844 1 42.03 13 ILE B CA 1
ATOM 643 C C . ILE B 1 13 ? 7.773 20.438 20.562 1 42.03 13 ILE B C 1
ATOM 645 O O . ILE B 1 13 ? 8.75 20.891 19.969 1 42.03 13 ILE B O 1
ATOM 649 N N . THR B 1 14 ? 7.824 19.156 20.578 1 42.5 14 THR B N 1
ATOM 650 C CA . THR B 1 14 ? 8.062 18.516 19.281 1 42.5 14 THR B CA 1
ATOM 651 C C . THR B 1 14 ? 7.473 19.328 18.141 1 42.5 14 THR B C 1
ATOM 653 O O . THR B 1 14 ? 6.27 19.609 18.125 1 42.5 14 THR B O 1
ATOM 656 N N . LEU B 1 15 ? 8.148 20.297 17.688 1 40.91 15 LEU B N 1
ATOM 657 C CA . LEU B 1 15 ? 7.762 21.094 16.531 1 40.91 15 LEU B CA 1
ATOM 658 C C . LEU B 1 15 ? 7.156 20.219 15.438 1 40.91 15 LEU B C 1
ATOM 660 O O . LEU B 1 15 ? 7.711 19.172 15.102 1 40.91 15 LEU B O 1
ATOM 664 N N . ASN B 1 16 ? 5.812 20.047 15.281 1 47.78 16 ASN B N 1
ATOM 665 C CA . ASN B 1 16 ? 5.164 19.547 14.078 1 47.78 16 ASN B CA 1
ATOM 666 C C . ASN B 1 16 ? 5.992 19.859 12.828 1 47.78 16 ASN B C 1
ATOM 668 O O . ASN B 1 16 ? 6.43 21 12.641 1 47.78 16 ASN B O 1
ATOM 672 N N . PRO B 1 17 ? 6.699 18.859 12.359 1 54.31 17 PRO B N 1
ATOM 673 C CA . PRO B 1 17 ? 7.418 19.219 11.133 1 54.31 17 PRO B CA 1
ATOM 674 C C . PRO B 1 17 ? 6.68 20.25 10.297 1 54.31 17 PRO B C 1
ATOM 676 O O . PRO B 1 17 ? 5.445 20.312 10.32 1 54.31 17 PRO B O 1
ATOM 679 N N . PRO B 1 18 ? 7.355 21.312 9.891 1 58.59 18 PRO B N 1
ATOM 680 C CA . PRO B 1 18 ? 6.734 22.328 9.039 1 58.59 18 PRO B CA 1
ATOM 681 C C . PRO B 1 18 ? 5.887 21.719 7.922 1 58.59 18 PRO B C 1
ATOM 683 O O . PRO B 1 18 ? 6.133 20.594 7.5 1 58.59 18 PRO B O 1
ATOM 686 N N . LEU B 1 19 ? 4.734 22.188 7.637 1 61.91 19 LEU B N 1
ATOM 687 C CA . LEU B 1 19 ? 3.754 21.844 6.613 1 61.91 19 LEU B CA 1
ATOM 688 C C . LEU B 1 19 ? 4.441 21.328 5.352 1 61.91 19 LEU B C 1
ATOM 690 O O . LEU B 1 19 ? 3.949 20.406 4.707 1 61.91 19 LEU B O 1
ATOM 694 N N . LYS B 1 20 ? 5.586 21.969 5.031 1 60.38 20 LYS B N 1
ATOM 695 C CA . LYS B 1 20 ? 6.316 21.547 3.834 1 60.38 20 LYS B CA 1
ATOM 696 C C . LYS B 1 20 ? 6.867 20.141 3.984 1 60.38 20 LYS B C 1
ATOM 698 O O . LYS B 1 20 ? 6.84 19.344 3.035 1 60.38 20 LYS B O 1
ATOM 703 N N . GLN B 1 21 ? 7.309 19.812 5.176 1 68.19 21 GLN B N 1
ATOM 704 C CA . GLN B 1 21 ? 7.836 18.469 5.426 1 68.19 21 GLN B CA 1
ATOM 705 C C . GLN B 1 21 ? 6.73 17.422 5.336 1 68.19 21 GLN B C 1
ATOM 707 O O . GLN B 1 21 ? 6.945 16.328 4.797 1 68.19 21 GLN B O 1
ATOM 712 N N . HIS B 1 22 ? 5.602 17.953 5.66 1 73.88 22 HIS B N 1
ATOM 713 C CA . HIS B 1 22 ? 4.469 17.031 5.594 1 73.88 22 HIS B CA 1
ATOM 714 C C . HIS B 1 22 ? 4.066 16.766 4.148 1 73.88 22 HIS B C 1
ATOM 716 O O . HIS B 1 22 ? 3.758 15.625 3.789 1 73.88 22 HIS B O 1
ATOM 722 N N . ALA B 1 23 ? 4.145 17.75 3.377 1 72 23 ALA B N 1
ATOM 723 C CA . ALA B 1 23 ? 3.77 17.609 1.972 1 72 23 ALA B CA 1
ATOM 724 C C . ALA B 1 23 ? 4.711 16.656 1.247 1 72 23 ALA B C 1
ATOM 726 O O . ALA B 1 23 ? 4.266 15.797 0.474 1 72 23 ALA B O 1
ATOM 727 N N . VAL B 1 24 ? 6.027 16.781 1.538 1 77.38 24 VAL B N 1
ATOM 728 C CA . VAL B 1 24 ? 7.008 15.906 0.896 1 77.38 24 VAL B CA 1
ATOM 729 C C . VAL B 1 24 ? 6.793 14.461 1.346 1 77.38 24 VAL B C 1
ATOM 731 O O . VAL B 1 24 ? 6.918 13.531 0.546 1 77.38 24 VAL B O 1
ATOM 734 N N . CYS B 1 25 ? 6.355 14.336 2.527 1 90.44 25 CYS B N 1
ATOM 735 C CA . CYS B 1 25 ? 6.16 13 3.072 1 90.44 25 CYS B CA 1
ATOM 736 C C . CYS B 1 25 ? 4.891 12.359 2.516 1 90.44 25 CYS B C 1
ATOM 738 O O . CYS B 1 25 ? 4.875 11.172 2.205 1 90.44 25 CYS B O 1
ATOM 740 N N . ILE B 1 26 ? 3.914 13.25 2.254 1 95.81 26 ILE B N 1
ATOM 741 C CA . ILE B 1 26 ? 2.668 12.734 1.701 1 95.81 26 ILE B CA 1
ATOM 742 C C . ILE B 1 26 ? 2.881 12.32 0.247 1 95.81 26 ILE B C 1
ATOM 744 O O . ILE B 1 26 ? 2.379 11.281 -0.189 1 95.81 26 ILE B O 1
ATOM 748 N N . ASP B 1 27 ? 3.617 13.148 -0.514 1 94.62 27 ASP B N 1
ATOM 749 C CA . ASP B 1 27 ? 3.936 12.82 -1.899 1 94.62 27 ASP B CA 1
ATOM 750 C C . ASP B 1 27 ? 4.715 11.508 -1.986 1 94.62 27 ASP B C 1
ATOM 752 O O . ASP B 1 27 ? 4.5 10.711 -2.902 1 94.62 27 ASP B O 1
ATOM 756 N N . ALA B 1 28 ? 5.613 11.336 -1.047 1 96.94 28 ALA B N 1
ATOM 757 C CA . ALA B 1 28 ? 6.387 10.102 -1.021 1 96.94 28 ALA B CA 1
ATOM 758 C C . ALA B 1 28 ? 5.492 8.898 -0.752 1 96.94 28 ALA B C 1
ATOM 760 O O . ALA B 1 28 ? 5.625 7.855 -1.403 1 96.94 28 ALA B O 1
ATOM 761 N N . LEU B 1 29 ? 4.648 9.031 0.236 1 98.31 29 LEU B N 1
ATOM 762 C CA . LEU B 1 29 ? 3.689 7.973 0.53 1 98.31 29 LEU B CA 1
ATOM 763 C C . LEU B 1 29 ? 2.822 7.672 -0.688 1 98.31 29 LEU B C 1
ATOM 765 O O . LEU B 1 29 ? 2.65 6.512 -1.061 1 98.31 29 LEU B O 1
ATOM 769 N N . ALA B 1 30 ? 2.256 8.68 -1.354 1 98.5 30 ALA B N 1
ATOM 770 C CA . ALA B 1 30 ? 1.435 8.508 -2.551 1 98.5 30 ALA B CA 1
ATOM 771 C C . ALA B 1 30 ? 2.195 7.742 -3.629 1 98.5 30 ALA B C 1
ATOM 773 O O . ALA B 1 30 ? 1.654 6.816 -4.242 1 98.5 30 ALA B O 1
ATOM 774 N N . SER B 1 31 ? 3.422 8.102 -3.801 1 98.62 31 SER B N 1
ATOM 775 C CA . SER B 1 31 ? 4.25 7.445 -4.809 1 98.62 31 SER B CA 1
ATOM 776 C C . SER B 1 31 ? 4.484 5.977 -4.465 1 98.62 31 SER B C 1
ATOM 778 O O . SER B 1 31 ? 4.449 5.117 -5.344 1 98.62 31 SER B O 1
ATOM 780 N N . THR B 1 32 ? 4.75 5.695 -3.246 1 98.69 32 THR B N 1
ATOM 781 C CA . THR B 1 32 ? 4.961 4.32 -2.807 1 98.69 32 THR B CA 1
ATOM 782 C C . THR B 1 32 ? 3.703 3.482 -3.031 1 98.69 32 THR B C 1
ATOM 784 O O . THR B 1 32 ? 3.783 2.348 -3.506 1 98.69 32 THR B O 1
ATOM 787 N N . ILE B 1 33 ? 2.551 3.99 -2.717 1 98.94 33 ILE B N 1
ATOM 788 C CA . ILE B 1 33 ? 1.299 3.27 -2.92 1 98.94 33 ILE B CA 1
ATOM 789 C C . ILE B 1 33 ? 1.071 3.041 -4.414 1 98.94 33 ILE B C 1
ATOM 791 O O . ILE B 1 33 ? 0.652 1.956 -4.824 1 98.94 33 ILE B O 1
ATOM 795 N N . ASN B 1 34 ? 1.366 4.07 -5.25 1 98.88 34 ASN B N 1
ATOM 796 C CA . ASN B 1 34 ? 1.237 3.906 -6.691 1 98.88 34 ASN B CA 1
ATOM 797 C C . ASN B 1 34 ? 2.107 2.764 -7.207 1 98.88 34 ASN B C 1
ATOM 799 O O . ASN B 1 34 ? 1.67 1.972 -8.047 1 98.88 34 ASN B O 1
ATOM 803 N N . ARG B 1 35 ? 3.258 2.717 -6.715 1 98.75 35 ARG B N 1
ATOM 804 C CA . ARG B 1 35 ? 4.145 1.623 -7.102 1 98.75 35 ARG B CA 1
ATOM 805 C C . ARG B 1 35 ? 3.561 0.275 -6.695 1 98.75 35 ARG B C 1
ATOM 807 O O . ARG B 1 35 ? 3.611 -0.688 -7.465 1 98.75 35 ARG B O 1
ATOM 814 N N . ALA B 1 36 ? 3.051 0.188 -5.512 1 98.81 36 ALA B N 1
ATOM 815 C CA . ALA B 1 36 ? 2.436 -1.046 -5.027 1 98.81 36 ALA B CA 1
ATOM 816 C C . ALA B 1 36 ? 1.236 -1.434 -5.887 1 98.81 36 ALA B C 1
ATOM 818 O O . ALA B 1 36 ? 1.014 -2.617 -6.156 1 98.81 36 ALA B O 1
ATOM 819 N N . ILE B 1 37 ? 0.417 -0.461 -6.297 1 98.88 37 ILE B N 1
ATOM 820 C CA . ILE B 1 37 ? -0.724 -0.716 -7.172 1 98.88 37 ILE B CA 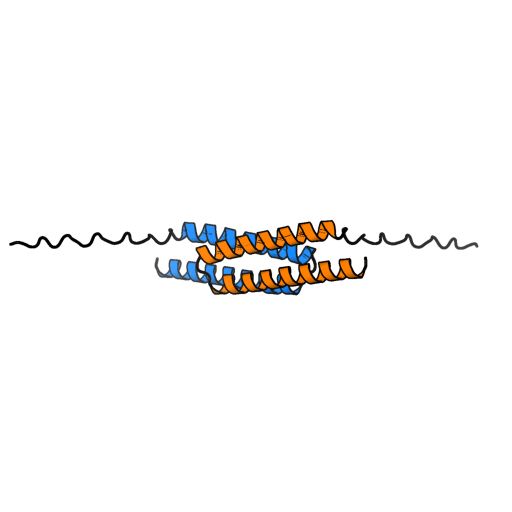1
ATOM 821 C C . ILE B 1 37 ? -0.244 -1.346 -8.477 1 98.88 37 ILE B C 1
ATOM 823 O O . ILE B 1 37 ? -0.784 -2.363 -8.922 1 98.88 37 ILE B O 1
ATOM 827 N N . GLU B 1 38 ? 0.746 -0.749 -9.078 1 98.44 38 GLU B N 1
ATOM 828 C CA . GLU B 1 38 ? 1.302 -1.27 -10.32 1 98.44 38 GLU B CA 1
ATOM 829 C C . GLU B 1 38 ? 1.795 -2.703 -10.148 1 98.44 38 GLU B C 1
ATOM 831 O O . GLU B 1 38 ? 1.498 -3.572 -10.969 1 98.44 38 GLU B O 1
ATOM 836 N N . GLN B 1 39 ? 2.5 -2.98 -9.117 1 97.62 39 GLN B N 1
ATOM 837 C CA . GLN B 1 39 ? 3.014 -4.316 -8.82 1 97.62 39 GLN B CA 1
ATOM 838 C C . GLN B 1 39 ? 1.877 -5.316 -8.641 1 97.62 39 GLN B C 1
ATOM 840 O O . GLN B 1 39 ? 1.942 -6.438 -9.156 1 97.62 39 GLN B O 1
ATOM 845 N N . ALA B 1 40 ? 0.895 -4.938 -7.922 1 98.12 40 ALA B N 1
ATOM 846 C CA . ALA B 1 40 ? -0.244 -5.816 -7.672 1 98.12 40 ALA B CA 1
ATOM 847 C C . ALA B 1 40 ? -0.997 -6.121 -8.961 1 98.12 40 ALA B C 1
ATOM 849 O O . ALA B 1 40 ? -1.476 -7.238 -9.164 1 98.12 40 ALA B O 1
ATOM 850 N N . GLU B 1 41 ? -1.135 -5.145 -9.844 1 97.75 41 GLU B N 1
ATOM 851 C CA . GLU B 1 41 ? -1.772 -5.344 -11.141 1 97.75 41 GLU B CA 1
ATOM 852 C C . GLU B 1 41 ? -0.984 -6.328 -11.992 1 97.75 41 GLU B C 1
ATOM 854 O O . GLU B 1 41 ? -1.564 -7.223 -12.617 1 97.75 41 GLU B O 1
ATOM 859 N N . GLU B 1 42 ? 0.288 -6.141 -11.961 1 94.81 42 GLU B N 1
ATOM 860 C CA . GLU B 1 42 ? 1.148 -7.043 -12.719 1 94.81 42 GLU B CA 1
ATOM 861 C C . GLU B 1 42 ? 0.979 -8.484 -12.25 1 94.81 42 GLU B C 1
ATOM 863 O O . GLU B 1 42 ? 1.026 -9.414 -13.062 1 94.81 42 GLU B O 1
ATOM 868 N N . LEU B 1 43 ? 0.732 -8.641 -11 1 94.94 43 LEU B N 1
ATOM 869 C CA . LEU B 1 43 ? 0.612 -9.969 -10.406 1 94.94 43 LEU B CA 1
ATOM 870 C C . LEU B 1 43 ? -0.816 -10.492 -10.531 1 94.94 43 LEU B C 1
ATOM 872 O O . LEU B 1 43 ? -1.075 -11.672 -10.273 1 94.94 43 LEU B O 1
ATOM 876 N N . GLY B 1 44 ? -1.739 -9.641 -10.844 1 95.19 44 GLY B N 1
ATOM 877 C CA . GLY B 1 44 ? -3.133 -10.031 -11 1 95.19 44 GLY B CA 1
ATOM 878 C C . GLY B 1 44 ? -3.842 -10.242 -9.68 1 95.19 44 GLY B C 1
ATOM 879 O O . GLY B 1 44 ? -4.77 -11.047 -9.586 1 95.19 44 GLY B O 1
ATOM 880 N N . ILE B 1 45 ? -3.395 -9.609 -8.641 1 96.56 45 ILE B N 1
ATOM 881 C CA . ILE B 1 45 ? -4.035 -9.727 -7.336 1 96.56 45 ILE B CA 1
ATOM 882 C C . ILE B 1 45 ? -5.074 -8.617 -7.172 1 96.56 45 ILE B C 1
ATOM 884 O O . ILE B 1 45 ? -4.809 -7.602 -6.535 1 96.56 45 ILE B O 1
ATOM 888 N N . SER B 1 46 ? -6.215 -8.859 -7.68 1 97.62 46 SER B N 1
ATOM 889 C CA . SER B 1 46 ? -7.246 -7.836 -7.844 1 97.62 46 SER B CA 1
ATOM 890 C C . SER B 1 46 ? -7.695 -7.289 -6.496 1 97.62 46 SER B C 1
ATOM 892 O O . SER B 1 46 ? -7.945 -6.09 -6.359 1 97.62 46 SER B O 1
ATOM 894 N N . SER B 1 47 ? -7.824 -8.125 -5.523 1 97.88 47 SER B N 1
ATOM 895 C CA . SER B 1 47 ? -8.25 -7.684 -4.199 1 97.88 47 SER B CA 1
ATOM 896 C C . SER B 1 47 ? -7.238 -6.723 -3.584 1 97.88 47 SER B C 1
ATOM 898 O O . SER B 1 47 ? -7.617 -5.727 -2.963 1 97.88 47 SER B O 1
ATOM 900 N N . ALA B 1 48 ? -5.965 -7.016 -3.721 1 98.44 48 ALA B N 1
ATOM 901 C CA . ALA B 1 48 ? -4.93 -6.105 -3.236 1 98.44 48 ALA B CA 1
ATOM 902 C C . ALA B 1 48 ? -4.984 -4.773 -3.977 1 98.44 48 ALA B C 1
ATOM 904 O O . ALA B 1 48 ? -4.855 -3.711 -3.363 1 98.44 48 ALA B O 1
ATOM 905 N N . VAL B 1 49 ? -5.191 -4.75 -5.32 1 98.75 49 VAL B N 1
ATOM 906 C CA . VAL B 1 49 ? -5.289 -3.529 -6.117 1 98.75 49 VAL B CA 1
ATOM 907 C C . VAL B 1 49 ? -6.391 -2.631 -5.559 1 98.75 49 VAL B C 1
ATOM 909 O O . VAL B 1 49 ? -6.18 -1.433 -5.359 1 98.75 49 VAL B O 1
ATOM 912 N N . GLN B 1 50 ? -7.492 -3.234 -5.281 1 98.88 50 GLN B N 1
ATOM 913 C CA . GLN B 1 50 ? -8.641 -2.475 -4.789 1 98.88 50 GLN B CA 1
ATOM 914 C C . GLN B 1 50 ? -8.328 -1.809 -3.453 1 98.88 50 GLN B C 1
ATOM 916 O O . GLN B 1 50 ? -8.609 -0.624 -3.262 1 98.88 50 GLN B O 1
ATOM 921 N N . LEU B 1 51 ? -7.754 -2.559 -2.555 1 98.88 51 LEU B N 1
ATOM 922 C CA . LEU B 1 51 ? -7.402 -2.037 -1.237 1 98.88 51 LEU B CA 1
ATOM 923 C C . LEU B 1 51 ? -6.367 -0.922 -1.353 1 98.88 51 LEU B C 1
ATOM 925 O O . LEU B 1 51 ? -6.484 0.107 -0.683 1 98.88 51 LEU B O 1
ATOM 929 N N . LEU B 1 52 ? -5.387 -1.105 -2.178 1 98.94 52 LEU B N 1
ATOM 930 C CA . LEU B 1 52 ? -4.344 -0.108 -2.383 1 98.94 52 LEU B CA 1
ATOM 931 C C . LEU B 1 52 ? -4.918 1.164 -2.994 1 98.94 52 LEU B C 1
ATOM 933 O O . LEU B 1 52 ? -4.531 2.271 -2.615 1 98.94 52 LEU B O 1
ATOM 937 N N . MET B 1 53 ? -5.863 1.049 -3.928 1 98.88 53 MET B N 1
ATOM 938 C CA . MET B 1 53 ? -6.52 2.205 -4.535 1 98.88 53 MET B CA 1
ATOM 939 C C . MET B 1 53 ? -7.316 2.984 -3.496 1 98.88 53 MET B C 1
ATOM 941 O O . MET B 1 53 ? -7.301 4.219 -3.492 1 98.88 53 MET B O 1
ATOM 945 N N . MET B 1 54 ? -7.961 2.26 -2.631 1 98.94 54 MET B N 1
ATOM 946 C CA . MET B 1 54 ? -8.688 2.918 -1.551 1 98.94 54 MET B CA 1
ATOM 947 C C . MET B 1 54 ? -7.73 3.645 -0.612 1 98.94 54 MET B C 1
ATOM 949 O O . MET B 1 54 ? -8.023 4.75 -0.153 1 98.94 54 MET B O 1
ATOM 953 N N . ALA B 1 55 ? -6.586 2.986 -0.318 1 98.88 55 ALA B N 1
ATOM 954 C CA . ALA B 1 55 ? -5.566 3.621 0.509 1 98.88 55 ALA B CA 1
ATOM 955 C C . ALA B 1 55 ? -5.051 4.902 -0.14 1 98.88 55 ALA B C 1
ATOM 957 O O . ALA B 1 55 ? -4.867 5.918 0.536 1 98.88 55 ALA B O 1
ATOM 958 N N . ARG B 1 56 ? -4.887 4.871 -1.39 1 98.88 56 ARG B N 1
ATOM 959 C CA . ARG B 1 56 ? -4.43 6.039 -2.131 1 98.88 56 ARG B CA 1
ATOM 960 C C . ARG B 1 56 ? -5.434 7.18 -2.029 1 98.88 56 ARG B C 1
ATOM 962 O O . ARG B 1 56 ? -5.051 8.336 -1.848 1 98.88 56 ARG B O 1
ATOM 969 N N . LEU B 1 57 ? -6.723 6.875 -2.148 1 98.75 57 LEU B N 1
ATOM 970 C CA . LEU B 1 57 ? -7.777 7.879 -2.018 1 98.75 57 LEU B CA 1
ATOM 971 C C . LEU B 1 57 ? -7.746 8.523 -0.636 1 98.75 57 LEU B C 1
ATOM 973 O O . LEU B 1 57 ? -7.918 9.734 -0.509 1 98.75 57 LEU B O 1
ATOM 977 N N . GLU B 1 58 ? -7.543 7.719 0.317 1 98.44 58 GLU B N 1
ATOM 978 C CA . GLU B 1 58 ? -7.441 8.234 1.68 1 98.44 58 GLU B CA 1
ATOM 979 C C . GLU B 1 58 ? -6.297 9.234 1.81 1 98.44 58 GLU B C 1
ATOM 981 O O . GLU B 1 58 ? -6.438 10.266 2.465 1 98.44 58 GLU B O 1
ATOM 986 N N . VAL B 1 59 ? -5.164 8.922 1.249 1 98.19 59 VAL B N 1
ATOM 987 C CA . VAL B 1 59 ? -3.99 9.789 1.279 1 98.19 59 VAL B CA 1
ATOM 988 C C . VAL B 1 59 ? -4.297 11.102 0.559 1 98.19 59 VAL B C 1
ATOM 990 O O . VAL B 1 59 ? -3.971 12.18 1.056 1 98.19 59 VAL B O 1
ATOM 993 N N . ASP B 1 60 ? -4.938 11.023 -0.542 1 97.25 60 ASP B N 1
ATOM 994 C CA . ASP B 1 60 ? -5.32 12.211 -1.292 1 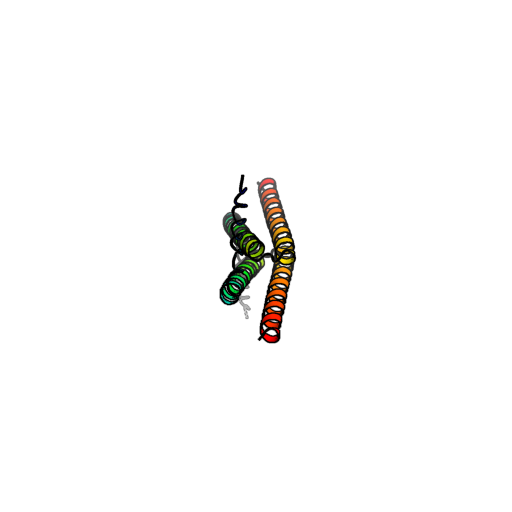97.25 60 ASP B CA 1
ATOM 995 C C . ASP B 1 60 ? -6.266 13.094 -0.478 1 97.25 60 ASP B C 1
ATOM 997 O O . ASP B 1 60 ? -6.121 14.32 -0.457 1 97.25 60 ASP B O 1
ATOM 1001 N N . LEU B 1 61 ? -7.219 12.5 0.146 1 96.44 61 LEU B N 1
ATOM 1002 C CA . LEU B 1 61 ? -8.172 13.25 0.952 1 96.44 61 LEU B CA 1
ATOM 1003 C C . LEU B 1 61 ? -7.48 13.922 2.131 1 96.44 61 LEU B C 1
ATOM 1005 O O . LEU B 1 61 ? -7.82 15.055 2.49 1 96.44 61 LEU B O 1
ATOM 1009 N N . THR B 1 62 ? -6.57 13.242 2.705 1 94.19 62 THR B N 1
ATOM 1010 C CA . THR B 1 62 ? -5.805 13.812 3.809 1 94.19 62 THR B CA 1
ATOM 1011 C C . THR B 1 62 ? -5.004 15.023 3.342 1 94.19 62 THR B C 1
ATOM 1013 O O . THR B 1 62 ? -4.945 16.047 4.035 1 94.19 62 THR B O 1
ATOM 1016 N N . GLU B 1 63 ? -4.375 14.922 2.229 1 93.25 63 GLU B N 1
ATOM 1017 C CA . GLU B 1 63 ? -3.609 16.031 1.66 1 93.25 63 GLU B CA 1
ATOM 1018 C C . GLU B 1 63 ? -4.488 17.266 1.445 1 93.25 63 GLU B C 1
ATOM 1020 O O . GLU B 1 63 ? -4.113 18.375 1.821 1 93.25 63 GLU B O 1
ATOM 1025 N N . ILE B 1 64 ? 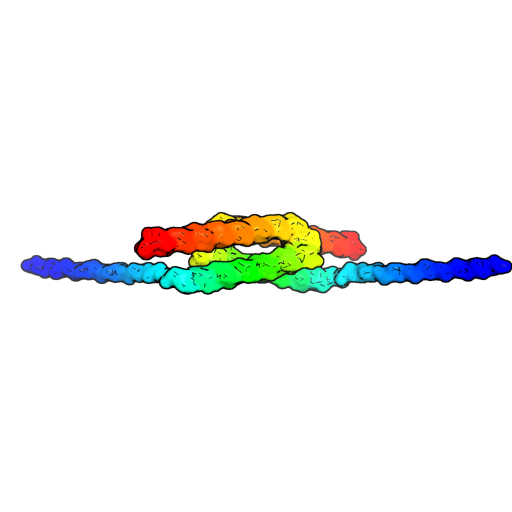-5.633 17.062 0.857 1 93.62 64 ILE B N 1
ATOM 1026 C CA . ILE B 1 64 ? -6.578 18.141 0.592 1 93.62 64 ILE B CA 1
ATOM 1027 C C . ILE B 1 64 ? -6.977 18.812 1.905 1 93.62 64 ILE B C 1
ATOM 1029 O O . ILE B 1 64 ? -7.035 20.047 1.989 1 93.62 64 ILE B O 1
ATOM 1033 N N . ALA B 1 65 ? -7.258 18.016 2.871 1 91.56 65 ALA B N 1
ATOM 1034 C CA . ALA B 1 65 ? -7.664 18.547 4.172 1 91.56 65 ALA B CA 1
ATOM 1035 C C . ALA B 1 65 ? -6.562 19.406 4.785 1 91.56 65 ALA B C 1
ATOM 1037 O O . ALA B 1 65 ? -6.84 20.469 5.363 1 91.56 65 ALA B O 1
ATOM 1038 N N . LEU B 1 66 ? -5.387 18.969 4.664 1 87.25 66 LEU B N 1
ATOM 1039 C CA . LEU B 1 66 ? -4.258 19.703 5.219 1 87.25 66 LEU B CA 1
ATOM 1040 C C . LEU B 1 66 ? -4.055 21.016 4.48 1 87.25 66 LEU B C 1
ATOM 1042 O O . LEU B 1 66 ? -3.768 22.047 5.102 1 87.25 66 LEU B O 1
ATOM 1046 N N . GLU B 1 67 ? -4.199 20.969 3.23 1 86.62 67 GLU B N 1
ATOM 1047 C CA . GLU B 1 67 ? -4.043 22.188 2.43 1 86.62 67 GLU B CA 1
ATOM 1048 C C . GLU B 1 67 ? -5.137 23.203 2.748 1 86.62 67 GLU B C 1
ATOM 1050 O O . GLU B 1 67 ? -4.879 24.406 2.797 1 86.62 67 GLU B O 1
ATOM 1055 N N . SER B 1 68 ? -6.297 22.75 2.912 1 86.69 68 SER B N 1
ATOM 1056 C CA . SER B 1 68 ? -7.414 23.641 3.223 1 86.69 68 SER B CA 1
ATOM 1057 C C . SER B 1 68 ? -7.227 24.312 4.574 1 86.69 68 SER B C 1
ATOM 1059 O O . SER B 1 68 ? -7.582 25.484 4.746 1 86.69 68 SER B O 1
ATOM 1061 N N . ARG B 1 69 ? -6.711 23.672 5.477 1 84.62 69 ARG B N 1
ATOM 1062 C CA . ARG B 1 69 ? -6.469 24.219 6.809 1 84.62 69 ARG B CA 1
ATOM 1063 C C . ARG B 1 69 ? -5.387 25.297 6.766 1 84.62 69 ARG B C 1
ATOM 1065 O O . ARG B 1 69 ? -5.477 26.297 7.477 1 84.62 69 ARG B O 1
ATOM 1072 N N . THR B 1 70 ? -4.453 25.094 5.984 1 78.25 70 THR B N 1
ATOM 1073 C CA . THR B 1 70 ? -3.363 26.047 5.891 1 78.25 70 THR B CA 1
ATOM 1074 C C . THR B 1 70 ? -3.834 27.344 5.219 1 78.25 70 THR B C 1
ATOM 1076 O O . THR B 1 70 ? -3.428 28.438 5.613 1 78.25 70 THR B O 1
ATOM 1079 N N . LYS B 1 71 ? -4.719 27.188 4.293 1 82.94 71 LYS B N 1
ATOM 1080 C CA . LYS B 1 71 ? -5.242 28.359 3.598 1 82.94 71 LYS B CA 1
ATOM 1081 C C . LYS B 1 71 ? -6.148 29.172 4.512 1 82.94 71 LYS B C 1
ATOM 1083 O O . LYS B 1 71 ? -6.129 30.406 4.469 1 82.94 71 LYS B O 1
ATOM 1088 N N . ASN B 1 72 ? -6.863 28.5 5.289 1 80.62 72 ASN B N 1
ATOM 1089 C CA . ASN B 1 72 ? -7.773 29.203 6.188 1 80.62 72 ASN B CA 1
ATOM 1090 C C . ASN B 1 72 ? -7.027 29.797 7.379 1 80.62 72 ASN B C 1
ATOM 1092 O O . ASN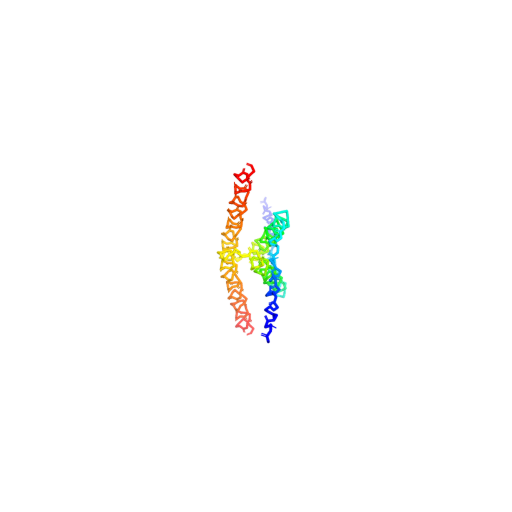 B 1 72 ? -7.539 30.703 8.039 1 80.62 72 ASN B O 1
ATOM 1096 N N . SER B 1 73 ? -5.918 29.281 7.648 1 72.69 73 SER B N 1
ATOM 1097 C CA . SER B 1 73 ? -5.148 29.812 8.773 1 72.69 73 SER B CA 1
ATOM 1098 C C . SER B 1 73 ? -4.246 30.969 8.328 1 72.69 73 SER B C 1
ATOM 1100 O O . SER B 1 73 ? -3.686 31.672 9.164 1 72.69 73 SER B O 1
ATOM 1102 N N . ALA B 1 74 ? -4.117 31.109 6.973 1 58.12 74 ALA B N 1
ATOM 1103 C CA . ALA B 1 74 ? -3.373 32.25 6.48 1 58.12 74 ALA B CA 1
ATOM 1104 C C . ALA B 1 74 ? -4.305 33.438 6.238 1 58.12 74 ALA B C 1
ATOM 1106 O O . ALA B 1 74 ? -5.492 33.281 5.973 1 58.12 74 ALA B O 1
#

Sequence (148 aa):
MNASSKPRGARPITLNPPLKQHAVCIDALASTINRAIEQAEELGISSAVQLLMMARLEVDLTEIALESRTKNSAMNASSKPRGARPITLNPPLKQHAVCIDALASTINRAIEQAEELGISSAVQLLMMARLEVDLTEIALESRTKNSA

Solvent-accessible surface area (backbone atoms only — not comparable to full-atom values): 8467 Å² total; per-residue (Å²): 136,83,76,75,76,71,74,75,73,76,69,77,71,75,69,68,69,56,69,67,56,49,50,56,50,49,54,49,35,50,49,36,42,51,52,30,34,53,46,26,56,74,71,64,41,62,70,33,30,54,31,39,52,52,23,45,50,46,51,52,51,50,52,52,53,53,52,53,50,52,58,70,72,96,135,82,78,76,75,70,74,76,72,77,69,79,70,76,69,69,69,56,69,66,57,48,50,56,50,49,52,50,35,50,50,37,44,51,52,30,34,53,47,27,54,75,69,63,40,61,71,34,30,54,31,38,52,52,23,46,50,46,51,52,53,51,52,52,52,53,52,52,50,53,56,69,73,97

Radius of gyration: 25.15 Å; Cα contacts (8 Å, |Δi|>4): 98; chains: 2; bounding box: 23×64×109 Å

Foldseek 3Di:
DPPPPPPPPDPPPPPPPPPVVVVVVLVVVLVVLVVVLVVCVVVVVVVSNVVSVVVNVVSVVVNVVSVVVVVVVD/DPPPPDPPPDDPPPPPPPLVVVVVVLVVVLVVLVVVLVVCVVVPVVVSNVVSVVVNVVSVVVNVVSVVVVVVVD